Protein AF-A0A1J8R4Z7-F1 (afdb_monomer_lite)

Organism: NCBI:txid18008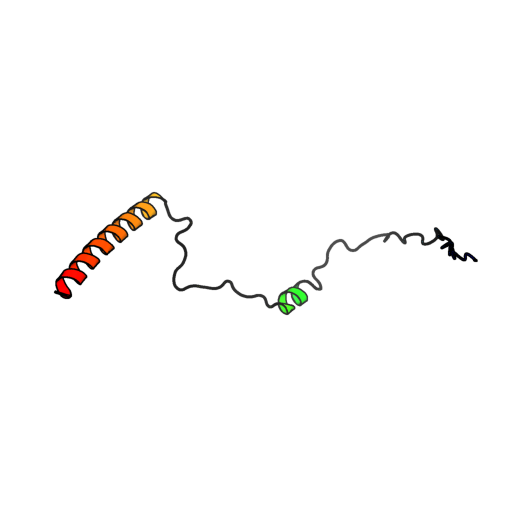8

InterPro domains:
  IPR002673 Large ribosomal subunit protein eL29 [PF01779] (23-62)
  IPR002673 Large ribosomal subunit protein eL29 [PTHR12884] (21-79)

Sequence (83 aa):
MKSRFGVSIIVVTPQDHVDAMAKSKNHTNHNQTRKAHRNGIRR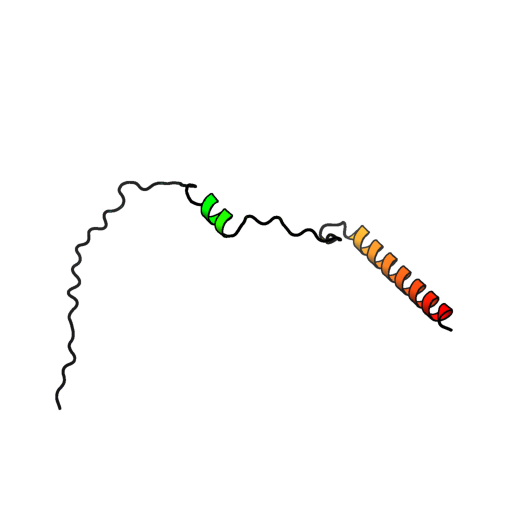PQTNRSRSSRGVDPKFRKNSLHALNGSRKARAEQKASTTS

Structure (mmCIF, N/CA/C/O backbone):
data_AF-A0A1J8R4Z7-F1
#
_entry.id   AF-A0A1J8R4Z7-F1
#
loop_
_atom_site.group_PDB
_atom_site.id
_atom_site.type_symbol
_atom_site.label_atom_id
_atom_site.label_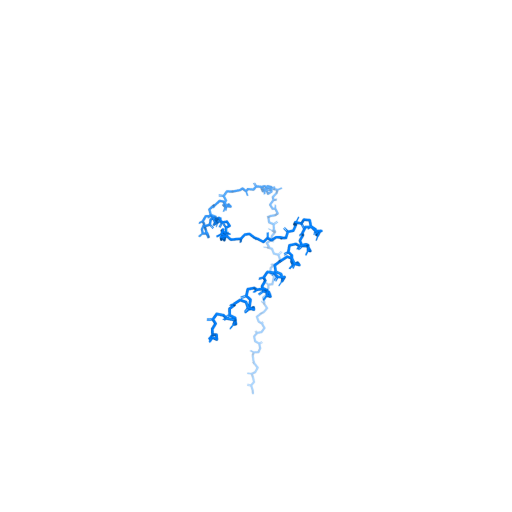alt_id
_atom_site.label_comp_id
_atom_site.label_asym_id
_atom_site.label_entity_id
_atom_site.label_seq_id
_atom_site.pdbx_PDB_ins_code
_atom_site.Cartn_x
_atom_site.Cartn_y
_atom_site.Cartn_z
_atom_site.occupancy
_atom_site.B_iso_or_equiv
_atom_site.auth_seq_id
_atom_site.auth_comp_id
_atom_site.auth_asym_id
_atom_site.auth_at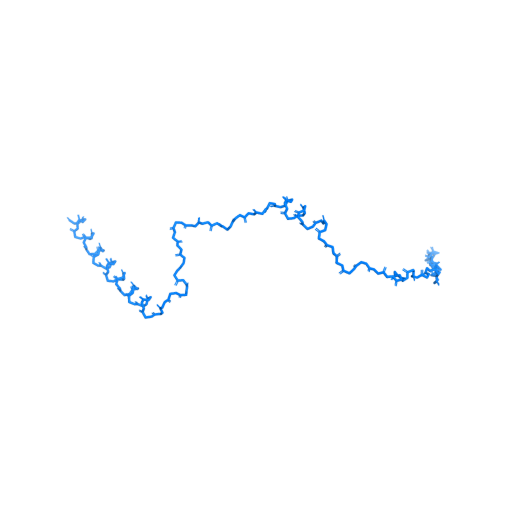om_id
_atom_site.pdbx_PDB_model_num
ATOM 1 N N . MET A 1 1 ? 23.914 -63.098 -28.448 1.00 45.22 1 MET A N 1
ATOM 2 C CA . MET A 1 1 ? 25.109 -63.002 -29.318 1.00 45.22 1 MET A CA 1
ATOM 3 C C . MET A 1 1 ? 25.275 -61.554 -29.769 1.00 45.22 1 MET A C 1
ATOM 5 O O . MET A 1 1 ? 24.336 -61.021 -30.337 1.00 45.22 1 MET A O 1
ATOM 9 N N . LYS A 1 2 ? 26.460 -60.970 -29.514 1.00 51.06 2 LYS A N 1
ATOM 10 C CA . LYS A 1 2 ? 27.052 -59.771 -30.156 1.00 51.06 2 LYS A CA 1
ATOM 11 C C . LYS A 1 2 ? 26.332 -58.435 -29.876 1.00 51.06 2 LYS A C 1
ATOM 13 O O . LYS A 1 2 ? 25.496 -57.996 -30.646 1.00 51.06 2 LYS A O 1
ATOM 18 N N . SER A 1 3 ? 26.534 -57.807 -28.714 1.00 53.16 3 SER A N 1
ATOM 19 C CA . SER A 1 3 ? 27.606 -56.819 -28.465 1.00 53.16 3 SER A CA 1
ATOM 20 C C . SER A 1 3 ? 27.809 -55.833 -29.619 1.00 53.16 3 SER A C 1
ATOM 22 O O . SER A 1 3 ? 28.463 -56.207 -30.587 1.00 53.16 3 SER A O 1
ATOM 24 N N . ARG A 1 4 ? 27.344 -54.584 -29.472 1.00 57.72 4 ARG A N 1
ATOM 25 C CA . ARG A 1 4 ? 28.014 -53.360 -29.960 1.00 57.72 4 ARG A CA 1
ATOM 26 C C . ARG A 1 4 ? 27.546 -52.172 -29.109 1.00 57.72 4 ARG A C 1
ATOM 28 O O . ARG A 1 4 ? 26.753 -51.352 -29.555 1.00 57.72 4 ARG A O 1
ATOM 35 N N . PHE A 1 5 ? 28.027 -52.099 -27.866 1.00 46.91 5 PHE A N 1
ATOM 36 C CA . PHE A 1 5 ? 28.101 -50.824 -27.151 1.00 46.91 5 PHE A CA 1
ATOM 37 C C . PHE A 1 5 ? 29.032 -49.919 -27.966 1.00 46.91 5 PHE A C 1
ATOM 39 O O . PHE A 1 5 ? 30.253 -50.033 -27.883 1.00 46.91 5 PHE A O 1
ATOM 46 N N . GLY A 1 6 ? 28.452 -49.099 -28.839 1.00 47.81 6 GLY A N 1
ATOM 47 C CA . GLY A 1 6 ? 29.161 -48.044 -29.547 1.00 47.81 6 GLY A CA 1
ATOM 48 C C . GLY A 1 6 ? 29.460 -46.927 -28.562 1.00 47.81 6 GLY A C 1
ATOM 49 O O . GLY A 1 6 ? 28.668 -46.004 -28.415 1.00 47.81 6 GLY A O 1
ATOM 50 N N . VAL A 1 7 ? 30.579 -47.051 -27.852 1.00 58.91 7 VAL A N 1
ATOM 51 C CA . VAL A 1 7 ? 31.193 -45.948 -27.116 1.00 58.91 7 VAL A CA 1
ATOM 52 C C . VAL A 1 7 ? 31.700 -44.965 -28.165 1.00 58.91 7 VAL A C 1
ATOM 54 O O . VAL A 1 7 ? 32.827 -45.065 -28.645 1.00 58.91 7 VAL A O 1
ATOM 57 N N . SER A 1 8 ? 30.835 -44.044 -28.581 1.00 44.44 8 SER A N 1
ATOM 58 C CA . SER A 1 8 ? 31.252 -42.844 -29.292 1.00 44.44 8 SER A CA 1
ATOM 59 C C . SER A 1 8 ? 32.038 -42.018 -28.282 1.00 44.44 8 SER A C 1
ATOM 61 O O . SER A 1 8 ? 31.466 -41.313 -27.453 1.00 44.44 8 SER A O 1
ATOM 63 N N . ILE A 1 9 ? 33.360 -42.175 -28.301 1.00 51.12 9 ILE A N 1
ATOM 64 C CA . ILE A 1 9 ? 34.292 -41.259 -27.656 1.00 51.12 9 ILE A CA 1
ATOM 65 C C . ILE A 1 9 ? 34.012 -39.894 -28.283 1.00 51.12 9 ILE A C 1
ATOM 67 O O . ILE A 1 9 ? 34.443 -39.607 -29.399 1.00 51.12 9 ILE A O 1
ATOM 71 N N . ILE A 1 10 ? 33.227 -39.069 -27.591 1.00 54.38 10 ILE A N 1
ATOM 72 C CA . ILE A 1 10 ? 33.233 -37.635 -27.831 1.00 54.38 10 ILE A CA 1
ATOM 73 C C . ILE A 1 10 ? 34.638 -37.214 -27.421 1.00 54.38 10 ILE A C 1
ATOM 75 O O . ILE A 1 10 ? 34.959 -37.148 -26.235 1.00 54.38 10 ILE A O 1
ATOM 79 N N . VAL A 1 11 ? 35.505 -37.028 -28.412 1.00 56.00 11 VAL A N 1
ATOM 80 C CA . VAL A 1 11 ? 36.773 -36.338 -28.227 1.00 56.00 11 VAL A CA 1
ATOM 81 C C . VAL A 1 11 ? 36.387 -34.938 -27.764 1.00 56.00 11 VAL A C 1
ATOM 83 O O . VAL A 1 11 ? 35.934 -34.117 -28.556 1.00 56.00 11 VAL A O 1
ATOM 86 N N . VAL A 1 12 ? 36.460 -34.697 -26.457 1.00 60.38 12 VAL A N 1
ATOM 87 C CA . VAL A 1 12 ? 36.378 -33.351 -25.901 1.00 60.38 12 VAL A CA 1
ATOM 88 C C . VAL A 1 12 ? 37.616 -32.635 -26.414 1.00 60.38 12 VAL A C 1
ATOM 90 O O . VAL A 1 12 ? 38.714 -32.874 -25.926 1.00 60.38 12 VAL A O 1
ATOM 93 N N . THR A 1 13 ? 37.456 -31.815 -27.445 1.00 63.16 13 THR A N 1
ATOM 94 C CA . THR A 1 13 ? 38.440 -30.809 -27.837 1.00 63.16 13 THR A CA 1
ATOM 95 C C . THR A 1 13 ? 38.415 -29.704 -26.777 1.00 63.16 13 THR A C 1
ATOM 97 O O . THR A 1 13 ? 37.396 -29.020 -26.665 1.00 63.16 13 THR A O 1
ATOM 100 N N . PRO A 1 14 ? 39.472 -29.486 -25.972 1.00 65.62 14 PRO A N 1
ATOM 101 C CA . PRO A 1 14 ? 39.537 -28.350 -25.064 1.00 65.62 14 PRO A CA 1
ATOM 102 C C . PRO A 1 14 ? 40.110 -27.137 -25.811 1.00 65.62 14 PRO A C 1
ATOM 104 O O . PRO A 1 14 ? 41.169 -26.631 -25.458 1.00 65.62 14 PRO A O 1
ATOM 107 N N . GLN A 1 15 ? 39.454 -26.689 -26.881 1.00 57.31 15 GLN A N 1
ATOM 108 C CA . GLN A 1 15 ? 39.854 -25.475 -27.596 1.00 57.31 15 GLN A CA 1
ATOM 109 C C . GLN A 1 15 ? 38.631 -24.705 -28.084 1.00 57.31 15 GLN A C 1
ATOM 111 O O . GLN A 1 15 ? 38.387 -24.605 -29.275 1.00 57.31 15 GLN A O 1
ATOM 116 N N . ASP A 1 16 ? 37.915 -24.110 -27.138 1.00 50.84 16 ASP A N 1
ATOM 117 C CA . ASP A 1 16 ? 37.355 -22.782 -27.345 1.00 50.84 16 ASP A CA 1
ATOM 118 C C . ASP A 1 16 ? 37.917 -21.937 -26.210 1.00 50.84 16 ASP A C 1
ATOM 120 O O . ASP A 1 16 ? 37.477 -22.010 -25.058 1.00 50.84 16 ASP A O 1
ATOM 124 N N . HIS A 1 17 ? 38.984 -21.199 -26.514 1.00 58.44 17 HIS A N 1
ATOM 125 C CA . HIS A 1 17 ? 39.405 -20.119 -25.646 1.00 58.44 17 HIS A CA 1
ATOM 126 C C . HIS A 1 17 ? 38.200 -19.201 -25.520 1.00 58.44 17 HIS A C 1
ATOM 128 O O . HIS A 1 17 ? 37.759 -18.595 -26.491 1.00 58.44 17 HIS A O 1
ATOM 134 N N . VAL A 1 18 ? 37.632 -19.177 -24.319 1.00 58.38 18 VAL A N 1
ATOM 135 C CA . VAL A 1 18 ? 36.669 -18.175 -23.907 1.00 58.38 18 VAL A CA 1
ATOM 136 C C . VAL A 1 18 ? 37.280 -16.827 -24.265 1.00 58.38 18 VAL A C 1
ATOM 138 O O . VAL A 1 18 ? 38.228 -16.385 -23.619 1.00 58.38 18 VAL A O 1
ATOM 141 N N . ASP A 1 19 ? 36.780 -16.193 -25.323 1.00 60.47 19 ASP A N 1
ATOM 142 C CA . ASP A 1 19 ? 36.990 -14.773 -25.549 1.00 60.47 19 ASP A CA 1
ATOM 143 C C . ASP A 1 19 ? 36.327 -14.078 -24.363 1.00 60.47 19 ASP A C 1
ATOM 145 O O . ASP A 1 19 ? 35.147 -13.716 -24.359 1.00 60.47 19 ASP A O 1
ATOM 149 N N . ALA A 1 20 ? 37.089 -14.007 -23.274 1.00 61.25 20 ALA A N 1
ATOM 150 C CA . ALA A 1 20 ? 36.775 -13.256 -22.095 1.00 61.25 20 ALA A CA 1
ATOM 151 C C . ALA A 1 20 ? 36.569 -11.840 -22.598 1.00 61.25 20 ALA A C 1
ATOM 153 O O . ALA A 1 20 ? 37.495 -11.185 -23.070 1.00 61.25 20 ALA A O 1
ATOM 154 N N . MET A 1 21 ? 35.310 -11.426 -22.573 1.00 64.75 21 MET A N 1
ATOM 155 C CA . MET A 1 21 ? 34.830 -10.111 -22.942 1.00 64.75 21 MET A CA 1
ATOM 156 C C . MET A 1 21 ? 35.756 -9.059 -22.319 1.00 64.75 21 MET A C 1
ATOM 158 O O . MET A 1 21 ? 35.608 -8.734 -21.143 1.00 64.75 21 MET A O 1
ATOM 162 N N . ALA A 1 22 ? 36.741 -8.574 -23.090 1.00 77.62 22 ALA A N 1
ATOM 163 C CA . ALA A 1 22 ? 37.879 -7.826 -22.545 1.00 77.62 22 ALA A CA 1
ATOM 164 C C . ALA A 1 22 ? 37.414 -6.607 -21.737 1.00 77.62 22 ALA A C 1
ATOM 166 O O . ALA A 1 22 ? 38.032 -6.229 -20.745 1.00 77.62 22 ALA A O 1
ATOM 167 N N . LYS A 1 23 ? 36.268 -6.039 -22.135 1.00 81.38 23 LYS A N 1
ATOM 168 C CA . LYS A 1 23 ? 35.401 -5.191 -21.316 1.00 81.38 23 LYS A CA 1
ATOM 169 C C . LYS A 1 23 ? 33.946 -5.478 -21.688 1.00 81.38 23 LYS A C 1
ATOM 171 O O . LYS A 1 23 ? 33.630 -5.619 -22.867 1.00 81.38 23 LYS A O 1
ATOM 176 N N . SER A 1 24 ? 33.055 -5.521 -20.704 1.00 86.88 24 SER A N 1
ATOM 177 C CA . SER A 1 24 ? 31.610 -5.668 -20.908 1.00 86.88 24 SER A CA 1
ATOM 178 C C . SER A 1 24 ? 30.876 -4.354 -20.621 1.00 86.88 24 SER A C 1
ATOM 180 O O . SER A 1 24 ? 31.425 -3.416 -20.037 1.00 86.88 24 SER A O 1
ATOM 182 N N . LYS A 1 25 ? 29.620 -4.239 -21.067 1.00 87.19 25 LYS A N 1
ATOM 183 C CA . LYS A 1 25 ? 28.788 -3.067 -20.767 1.00 87.19 25 LYS A CA 1
ATOM 184 C C . LYS A 1 25 ? 28.229 -3.172 -19.346 1.00 87.19 25 LYS A C 1
ATOM 186 O O . LYS A 1 25 ? 27.462 -4.081 -19.057 1.00 87.19 25 LYS A O 1
ATOM 191 N N . ASN A 1 26 ? 28.537 -2.190 -18.500 1.00 91.00 26 ASN A N 1
ATOM 192 C CA . ASN A 1 26 ? 28.180 -2.210 -17.075 1.00 91.00 26 ASN A CA 1
ATOM 193 C C . ASN A 1 26 ? 26.693 -1.917 -16.773 1.00 91.00 26 ASN A C 1
ATOM 195 O O . ASN A 1 26 ? 26.195 -2.304 -15.721 1.00 91.00 26 ASN A O 1
ATOM 199 N N . HIS A 1 27 ? 25.955 -1.239 -17.666 1.00 94.06 27 HIS A N 1
ATOM 200 C CA . HIS A 1 27 ? 24.540 -0.908 -17.437 1.00 94.06 27 HIS A CA 1
ATOM 201 C C . HIS A 1 27 ? 23.760 -0.646 -18.739 1.00 94.06 27 HIS A C 1
ATOM 203 O O . HIS A 1 27 ? 24.278 -0.038 -19.679 1.00 94.06 27 HIS A O 1
ATOM 209 N N . THR A 1 28 ? 22.491 -1.077 -18.804 1.00 94.19 28 THR A N 1
ATOM 210 C CA . THR A 1 28 ? 21.570 -0.753 -19.910 1.00 94.19 28 THR A CA 1
ATOM 211 C C . THR A 1 28 ? 20.095 -0.803 -19.493 1.00 94.19 28 THR A C 1
ATOM 213 O O . THR A 1 28 ? 19.642 -1.754 -18.856 1.00 94.19 28 THR A O 1
ATOM 216 N N . ASN A 1 29 ? 19.320 0.198 -19.925 1.00 94.25 29 ASN A N 1
ATOM 217 C CA . ASN A 1 29 ? 17.861 0.263 -19.763 1.00 94.25 29 ASN A CA 1
ATOM 218 C C . ASN A 1 29 ? 17.104 0.078 -21.106 1.00 94.25 29 ASN A C 1
ATOM 220 O O . ASN A 1 29 ? 15.897 0.266 -21.206 1.00 94.25 29 ASN A O 1
ATOM 224 N N . HIS A 1 30 ? 17.798 -0.323 -22.178 1.00 96.12 30 HIS A N 1
ATOM 225 C CA . HIS A 1 30 ? 17.264 -0.243 -23.547 1.00 96.12 30 HIS A CA 1
ATOM 226 C C . HIS A 1 30 ? 15.997 -1.090 -23.809 1.00 96.12 30 HIS A C 1
ATOM 228 O O . HIS A 1 30 ? 15.168 -0.737 -24.644 1.00 96.12 30 HIS A O 1
ATOM 234 N N . ASN A 1 31 ? 15.813 -2.207 -23.100 1.00 95.00 31 ASN A N 1
ATOM 235 C CA . ASN A 1 31 ? 14.664 -3.108 -23.284 1.00 95.00 31 ASN A CA 1
ATOM 236 C C . ASN A 1 31 ? 13.748 -3.188 -22.047 1.00 95.00 31 ASN A C 1
ATOM 238 O O . ASN A 1 31 ? 12.823 -3.998 -22.025 1.00 95.00 31 ASN A O 1
ATOM 242 N N . GLN A 1 32 ? 13.975 -2.405 -20.988 1.00 93.94 32 GLN A N 1
ATOM 243 C CA . GLN A 1 32 ? 13.130 -2.563 -19.794 1.00 93.94 32 GLN A CA 1
ATOM 244 C C . GLN A 1 32 ? 11.733 -1.995 -20.035 1.00 93.94 32 GLN A C 1
ATOM 246 O O . GLN A 1 32 ? 10.753 -2.698 -19.797 1.00 93.94 32 GLN A O 1
ATOM 251 N N . THR A 1 33 ? 11.635 -0.796 -20.620 1.00 93.88 33 THR A N 1
ATOM 252 C CA . THR A 1 33 ? 10.349 -0.166 -20.963 1.00 93.88 33 THR A CA 1
ATOM 253 C C . THR A 1 33 ? 9.529 -1.052 -21.895 1.00 93.88 33 THR A C 1
ATOM 255 O O . THR A 1 33 ? 8.376 -1.355 -21.616 1.00 93.88 33 THR A O 1
ATOM 258 N N . ARG A 1 34 ? 10.133 -1.585 -22.961 1.00 94.56 34 ARG A N 1
ATOM 259 C CA . ARG A 1 34 ? 9.419 -2.455 -23.906 1.00 94.56 34 ARG A CA 1
ATOM 260 C C . ARG A 1 34 ? 8.838 -3.694 -23.223 1.00 94.56 34 ARG A C 1
ATOM 262 O O . ARG A 1 34 ? 7.673 -4.009 -23.436 1.00 94.56 34 ARG A O 1
ATOM 269 N N . LYS A 1 35 ? 9.609 -4.363 -22.358 1.00 93.69 35 LYS A N 1
ATOM 270 C CA . LYS A 1 35 ? 9.126 -5.516 -21.577 1.00 93.69 35 LYS A CA 1
ATOM 271 C C . LYS A 1 35 ? 8.025 -5.133 -20.584 1.00 93.69 35 LYS A C 1
ATOM 273 O O . LYS A 1 35 ? 7.046 -5.864 -20.489 1.00 93.69 35 LYS A O 1
ATOM 278 N N . ALA A 1 36 ? 8.160 -4.005 -19.886 1.00 93.81 36 ALA A N 1
ATOM 279 C CA . ALA A 1 36 ? 7.151 -3.529 -18.938 1.00 93.81 36 ALA A CA 1
ATOM 280 C C . ALA A 1 36 ? 5.815 -3.224 -19.635 1.00 93.81 36 ALA A C 1
ATOM 282 O O . ALA A 1 36 ? 4.751 -3.560 -19.121 1.00 93.81 36 ALA A O 1
ATOM 283 N N . HIS A 1 37 ? 5.869 -2.662 -20.845 1.00 94.88 37 HIS A N 1
ATOM 284 C CA . HIS A 1 37 ? 4.682 -2.373 -21.643 1.00 94.88 37 HIS A CA 1
ATOM 285 C C . HIS A 1 37 ? 4.094 -3.613 -22.339 1.00 94.88 37 HIS A C 1
ATOM 287 O O . HIS A 1 37 ? 2.889 -3.624 -22.566 1.00 94.88 37 HIS A O 1
ATOM 293 N N . ARG A 1 38 ? 4.873 -4.684 -22.600 1.00 93.69 38 ARG A N 1
ATOM 294 C CA . ARG A 1 38 ? 4.325 -5.960 -23.122 1.00 93.69 38 ARG A CA 1
ATOM 295 C C . ARG A 1 38 ? 3.267 -6.571 -22.198 1.00 93.69 38 ARG A C 1
ATOM 297 O O . ARG A 1 38 ? 2.267 -7.074 -22.689 1.00 93.69 38 ARG A O 1
ATOM 304 N N . ASN A 1 39 ? 3.474 -6.495 -20.883 1.00 87.88 39 ASN A N 1
ATOM 305 C CA . ASN A 1 39 ? 2.510 -6.979 -19.884 1.00 87.88 39 ASN A CA 1
ATOM 306 C C . ASN A 1 39 ? 1.514 -5.888 -19.437 1.00 87.88 39 ASN A C 1
ATOM 308 O O . ASN A 1 39 ? 0.574 -6.178 -18.699 1.00 87.88 39 ASN A O 1
ATOM 312 N N . GLY A 1 40 ? 1.724 -4.642 -19.879 1.00 92.69 40 GLY A N 1
ATOM 313 C CA . GLY A 1 40 ? 0.988 -3.457 -19.452 1.00 92.69 40 GLY A CA 1
ATOM 314 C C . GLY A 1 40 ? 1.337 -3.011 -18.027 1.00 92.69 40 GLY A C 1
ATOM 315 O O . GLY A 1 40 ? 1.236 -3.773 -17.066 1.00 92.69 40 GLY A O 1
ATOM 316 N N . ILE A 1 41 ? 1.687 -1.734 -17.853 1.00 93.44 41 ILE A N 1
ATOM 317 C CA . ILE A 1 41 ? 1.870 -1.142 -16.519 1.00 93.44 41 ILE A CA 1
ATOM 318 C C . ILE A 1 41 ? 0.482 -0.828 -15.947 1.00 93.44 41 ILE A C 1
ATOM 320 O O . ILE A 1 41 ? -0.101 0.224 -16.216 1.00 93.44 41 ILE A O 1
ATOM 324 N N . ARG A 1 42 ? -0.083 -1.772 -15.188 1.00 92.94 42 ARG A N 1
ATOM 325 C CA . ARG A 1 42 ? -1.418 -1.622 -14.593 1.00 92.94 42 ARG A CA 1
ATOM 326 C C . ARG A 1 42 ? -1.352 -0.788 -13.317 1.00 92.94 42 ARG A C 1
ATOM 328 O O . ARG A 1 42 ? -0.485 -0.983 -12.469 1.00 92.94 42 ARG A O 1
ATOM 335 N N . ARG A 1 43 ? -2.311 0.126 -13.168 1.00 93.25 43 ARG A N 1
ATOM 336 C CA . ARG A 1 43 ? -2.508 0.889 -11.927 1.00 93.25 43 ARG A CA 1
ATOM 337 C C . ARG A 1 43 ? -2.989 -0.056 -10.814 1.00 93.25 43 ARG A C 1
ATOM 339 O O . ARG A 1 43 ? -3.694 -1.019 -11.123 1.00 93.25 43 ARG A O 1
ATOM 346 N N . PRO A 1 44 ? -2.657 0.207 -9.536 1.00 92.50 44 PRO A N 1
ATOM 347 C CA . PRO A 1 44 ? -3.200 -0.577 -8.433 1.00 92.50 44 PRO A CA 1
ATOM 348 C C . PRO A 1 44 ? -4.726 -0.463 -8.411 1.00 92.50 44 PRO A C 1
ATOM 350 O O . PRO A 1 44 ? -5.281 0.615 -8.637 1.00 92.50 44 PRO A O 1
ATOM 353 N N . GLN A 1 45 ? -5.402 -1.576 -8.136 1.00 92.06 45 GLN A N 1
ATOM 354 C CA . GLN A 1 45 ? -6.858 -1.607 -8.073 1.00 92.06 45 GLN A CA 1
ATOM 355 C C . GLN A 1 45 ? -7.359 -0.779 -6.884 1.00 92.06 45 GLN A C 1
ATOM 357 O O . GLN A 1 45 ? -6.952 -0.995 -5.739 1.00 92.06 45 GLN A O 1
ATOM 362 N N . THR A 1 46 ? -8.270 0.155 -7.152 1.00 92.25 46 THR A N 1
ATOM 363 C CA . THR A 1 46 ? -8.986 0.901 -6.119 1.00 92.25 46 THR A CA 1
ATOM 364 C C . THR A 1 46 ? -10.288 0.179 -5.784 1.00 92.25 46 THR A C 1
ATOM 366 O O . THR A 1 46 ? -11.058 -0.191 -6.664 1.00 92.25 46 THR A O 1
ATOM 369 N N . ASN A 1 47 ? -10.538 -0.032 -4.493 1.00 92.19 47 ASN A N 1
ATOM 370 C CA . ASN A 1 47 ? -11.809 -0.553 -3.992 1.00 92.19 47 ASN A CA 1
ATOM 371 C C . ASN A 1 47 ? -12.577 0.577 -3.293 1.00 92.19 47 ASN A C 1
ATOM 373 O O . ASN A 1 47 ? -11.961 1.517 -2.788 1.00 92.19 47 ASN A O 1
ATOM 377 N N . ARG A 1 48 ? -13.914 0.469 -3.219 1.00 93.81 48 ARG A N 1
ATOM 378 C CA . ARG A 1 48 ? -14.785 1.479 -2.577 1.00 93.81 48 ARG A CA 1
ATOM 379 C C . ARG A 1 48 ? -14.372 1.790 -1.134 1.00 93.81 48 ARG A C 1
ATOM 381 O O . ARG A 1 48 ? -14.484 2.929 -0.695 1.00 93.81 48 ARG A O 1
ATOM 388 N N . SER A 1 49 ? -13.887 0.789 -0.40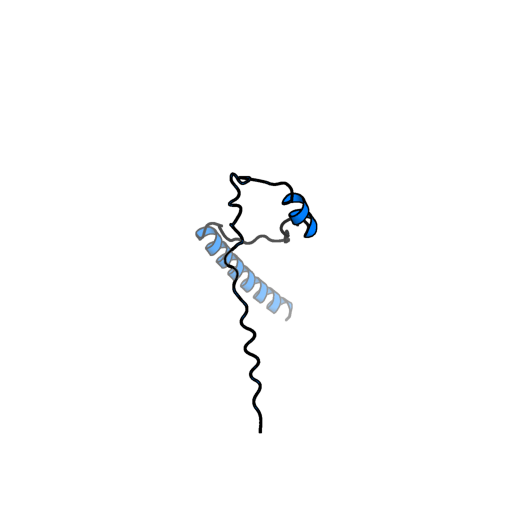4 1.00 91.50 49 SER A N 1
ATOM 389 C CA . SER A 1 49 ? -13.425 0.933 0.977 1.00 91.50 49 SER A CA 1
ATOM 390 C C . SER A 1 49 ? -11.974 0.481 1.100 1.00 91.50 49 SER A C 1
ATOM 392 O O . SER A 1 49 ? -11.598 -0.585 0.611 1.00 91.50 49 SER A O 1
ATOM 394 N N . ARG A 1 50 ? -11.152 1.303 1.760 1.00 91.56 50 ARG A N 1
ATOM 395 C CA . ARG A 1 50 ? -9.750 0.986 2.067 1.00 91.56 50 ARG A CA 1
ATOM 396 C C . ARG A 1 50 ? -9.661 0.140 3.336 1.00 91.56 50 ARG A C 1
ATOM 398 O O . ARG A 1 50 ? -10.557 0.169 4.177 1.00 91.56 50 ARG A O 1
ATOM 405 N N . SER A 1 51 ? -8.561 -0.591 3.494 1.00 91.94 51 SER A N 1
ATOM 406 C CA . SER A 1 51 ? -8.274 -1.288 4.747 1.00 91.94 51 SER A CA 1
ATOM 407 C C . SER A 1 51 ? -7.905 -0.289 5.852 1.00 91.94 51 SER A C 1
ATOM 409 O O . SER A 1 51 ? -7.278 0.735 5.598 1.00 91.94 51 SER A O 1
ATOM 411 N N . SER A 1 52 ? -8.263 -0.603 7.098 1.00 90.62 52 SER A N 1
ATOM 412 C CA . SER A 1 52 ? -7.897 0.172 8.296 1.00 90.62 52 SER A CA 1
ATOM 413 C C . SER A 1 52 ? -6.570 -0.290 8.920 1.00 90.62 52 SER A C 1
ATOM 415 O O . SER A 1 52 ? -6.332 -0.126 10.119 1.00 90.62 52 SER A O 1
ATOM 417 N N . ARG A 1 53 ? -5.693 -0.920 8.124 1.00 90.62 53 ARG A N 1
ATOM 418 C CA . ARG A 1 53 ? -4.351 -1.308 8.581 1.00 90.62 53 ARG A CA 1
ATOM 419 C C . ARG A 1 53 ? -3.477 -0.057 8.704 1.00 90.62 53 ARG A C 1
ATOM 421 O O . ARG A 1 53 ? -3.443 0.749 7.785 1.00 90.62 53 ARG A O 1
ATOM 428 N N . GLY A 1 54 ? -2.794 0.088 9.841 1.00 93.62 54 GLY A N 1
ATOM 429 C CA . GLY A 1 54 ? -1.972 1.263 10.163 1.00 93.62 54 GLY A CA 1
ATOM 430 C C . GLY A 1 54 ? -2.708 2.393 10.894 1.00 93.62 54 GLY A C 1
ATOM 431 O O . GLY A 1 54 ? -2.081 3.383 11.244 1.00 93.62 54 GLY A O 1
ATOM 432 N N . VAL A 1 55 ? -4.012 2.253 11.156 1.00 94.06 55 VAL A N 1
ATOM 433 C CA . VAL A 1 55 ? -4.761 3.191 12.011 1.00 94.06 55 VAL A CA 1
ATOM 434 C C . VAL A 1 55 ? -4.440 2.924 13.485 1.00 94.06 55 VAL A C 1
ATOM 436 O O . VAL A 1 55 ? -4.228 1.769 13.863 1.00 94.06 55 VAL A O 1
ATOM 439 N N . ASP A 1 56 ? -4.442 3.979 14.308 1.00 95.56 56 ASP A N 1
ATOM 440 C CA . ASP A 1 56 ? -4.205 3.910 15.753 1.00 95.56 56 ASP A CA 1
ATOM 441 C C . ASP A 1 56 ? -4.991 2.754 16.419 1.00 95.56 56 ASP A C 1
ATOM 443 O O . ASP A 1 56 ? -6.224 2.674 16.295 1.00 95.56 56 ASP A O 1
ATOM 447 N N . PRO A 1 57 ? -4.304 1.848 17.143 1.00 95.25 57 PRO A N 1
ATOM 448 C CA . PRO A 1 57 ? -4.946 0.744 17.838 1.00 95.25 57 PRO A CA 1
ATOM 449 C C . PRO A 1 57 ? -6.049 1.170 18.814 1.00 95.25 57 PRO A C 1
ATOM 451 O O . PRO A 1 57 ? -7.033 0.434 18.944 1.00 95.25 57 PRO A O 1
ATOM 454 N N . LYS A 1 58 ? -5.925 2.322 19.492 1.00 96.56 58 LYS A N 1
ATOM 455 C CA . LYS A 1 58 ? -6.931 2.785 20.466 1.00 96.56 58 LYS A CA 1
ATOM 456 C C . LYS A 1 58 ? -8.224 3.189 19.759 1.00 96.56 58 LYS A C 1
ATOM 458 O O . LYS A 1 58 ? -9.294 2.688 20.116 1.00 96.56 58 LYS A O 1
ATOM 463 N N . PHE A 1 59 ? -8.124 3.988 18.699 1.00 95.25 59 PHE A N 1
ATOM 464 C CA . PHE A 1 59 ? -9.261 4.322 17.842 1.00 95.25 59 PHE A CA 1
ATOM 465 C C . PHE A 1 59 ? -9.914 3.072 17.234 1.00 95.25 59 PHE A C 1
ATOM 467 O O . PHE A 1 59 ? -11.140 2.927 17.265 1.00 95.25 59 PHE A O 1
ATOM 474 N N . ARG A 1 60 ? -9.109 2.125 16.734 1.00 94.00 60 ARG A N 1
ATOM 475 C CA . ARG A 1 60 ? -9.630 0.905 16.101 1.00 94.00 60 ARG A CA 1
ATOM 476 C C . ARG A 1 60 ? -10.424 0.040 17.079 1.00 94.00 60 ARG A C 1
ATOM 478 O O . ARG A 1 60 ? -11.484 -0.460 16.712 1.00 94.00 60 ARG A O 1
ATOM 485 N N . LYS A 1 61 ? -9.945 -0.119 18.318 1.00 95.19 61 LYS A N 1
ATOM 486 C CA . LYS A 1 61 ? -10.667 -0.853 19.373 1.00 95.19 61 LYS A CA 1
ATOM 487 C C . LYS A 1 61 ? -12.007 -0.188 19.685 1.00 95.19 61 LYS A C 1
ATOM 489 O O . LYS A 1 61 ? -13.033 -0.860 19.654 1.00 95.19 61 LYS A O 1
ATOM 494 N N . ASN A 1 62 ? -12.020 1.130 19.890 1.00 95.81 62 ASN A N 1
ATOM 495 C CA . ASN A 1 62 ? -13.255 1.869 20.157 1.00 95.81 62 ASN A CA 1
ATOM 496 C C . ASN A 1 62 ? -14.283 1.731 19.017 1.00 95.81 62 ASN A C 1
ATOM 498 O O . ASN A 1 62 ? -15.447 1.424 19.262 1.00 95.81 62 ASN A O 1
ATOM 502 N N . SER A 1 63 ? -13.844 1.882 17.763 1.00 93.88 63 SER A N 1
ATOM 503 C CA . SER A 1 63 ? -14.712 1.720 16.590 1.00 93.88 63 SER A CA 1
ATOM 504 C C . SER A 1 63 ? -15.348 0.323 16.526 1.00 93.88 63 SER A C 1
ATOM 506 O O . SER A 1 63 ? -16.538 0.203 16.234 1.00 93.88 63 SER A O 1
ATOM 508 N N . LEU A 1 64 ? -14.597 -0.732 16.869 1.00 94.19 64 LEU A N 1
ATOM 509 C CA . LEU A 1 64 ? -15.131 -2.096 16.941 1.00 94.19 64 LEU A CA 1
ATOM 510 C C . LEU A 1 64 ? -16.216 -2.237 18.017 1.00 94.19 64 LEU A C 1
ATOM 512 O O . LEU A 1 64 ? -17.268 -2.813 17.738 1.00 94.19 64 LEU A O 1
ATOM 516 N N . HIS A 1 65 ? -15.999 -1.687 19.215 1.00 95.00 65 HIS A N 1
ATOM 517 C CA . HIS A 1 65 ? -17.000 -1.718 20.286 1.00 95.00 65 HIS A CA 1
ATOM 518 C C . HIS A 1 65 ? -18.281 -0.965 19.895 1.00 95.00 65 HIS A C 1
ATOM 520 O O . HIS A 1 65 ? -19.378 -1.505 20.056 1.00 95.00 65 HIS A O 1
ATOM 526 N N . ALA A 1 66 ? -18.154 0.221 19.293 1.00 95.00 66 ALA A N 1
ATOM 527 C CA . ALA A 1 66 ? -19.292 1.009 18.819 1.00 95.00 66 ALA A CA 1
ATOM 528 C C . ALA A 1 66 ? -20.104 0.278 17.732 1.00 95.00 66 ALA A C 1
ATOM 530 O O . ALA A 1 66 ? -21.339 0.241 17.781 1.00 95.00 66 ALA A O 1
ATOM 531 N N . LEU A 1 67 ? -19.422 -0.358 16.769 1.00 93.94 67 LEU A N 1
ATOM 532 C CA . LEU A 1 67 ? -20.072 -1.157 15.726 1.00 93.94 67 LEU A CA 1
ATOM 533 C C . LEU A 1 67 ? -20.804 -2.369 16.311 1.00 93.94 67 LEU A C 1
ATOM 535 O O . LEU A 1 67 ? -21.916 -2.669 15.882 1.00 93.94 67 LEU A O 1
ATOM 539 N N . ASN A 1 68 ? -20.210 -3.052 17.291 1.00 94.31 68 ASN A N 1
ATOM 540 C CA . ASN A 1 68 ? -20.832 -4.208 17.936 1.00 94.31 68 ASN A CA 1
ATOM 541 C C . ASN A 1 68 ? -22.114 -3.817 18.686 1.00 94.31 68 ASN A C 1
ATOM 543 O O . ASN A 1 68 ? -23.144 -4.460 18.484 1.00 94.31 68 ASN A O 1
ATOM 547 N N . GLY A 1 69 ? -22.085 -2.731 19.466 1.00 94.38 69 GLY A N 1
ATOM 548 C CA . GLY A 1 69 ? -23.280 -2.209 20.142 1.00 94.38 69 GLY A CA 1
ATOM 549 C C . GLY A 1 69 ? -24.379 -1.802 19.154 1.00 94.38 69 GLY A C 1
ATOM 550 O O . GLY A 1 69 ? -25.531 -2.206 19.294 1.00 94.38 69 GLY A O 1
ATOM 551 N N . SER A 1 70 ? -24.003 -1.100 18.080 1.00 94.50 70 SER A N 1
ATOM 552 C CA . SER A 1 70 ? -24.939 -0.673 17.029 1.00 94.50 70 SER A CA 1
ATOM 553 C C . SER A 1 70 ? -25.594 -1.844 16.287 1.00 94.50 70 SER A C 1
ATOM 555 O O . SER A 1 70 ? -26.745 -1.739 15.866 1.00 94.50 70 SER A O 1
ATOM 557 N N . ARG A 1 71 ? -24.873 -2.957 16.082 1.00 93.44 71 ARG A N 1
ATOM 558 C CA . ARG A 1 71 ? -25.437 -4.162 15.450 1.00 93.44 71 ARG A CA 1
ATOM 559 C C . ARG A 1 71 ? -26.468 -4.838 16.349 1.00 93.44 71 ARG A C 1
ATOM 561 O O . ARG A 1 71 ? -27.501 -5.248 15.830 1.00 93.44 71 ARG A O 1
ATOM 568 N N . LYS A 1 72 ? -26.211 -4.912 17.659 1.00 91.31 72 LYS A N 1
ATOM 569 C CA . LYS A 1 72 ? -27.139 -5.503 18.634 1.00 91.31 72 LYS A CA 1
ATOM 570 C C . LYS A 1 72 ? -28.463 -4.734 18.679 1.00 91.31 72 LYS A C 1
ATOM 572 O O . LYS A 1 72 ? -29.505 -5.322 18.421 1.00 91.31 72 LYS A O 1
ATOM 577 N N . ALA A 1 73 ? -28.403 -3.414 18.861 1.00 90.88 73 ALA A N 1
ATOM 578 C CA . ALA A 1 73 ? -29.600 -2.569 18.901 1.00 90.88 73 ALA A CA 1
ATOM 579 C C . ALA A 1 73 ? -30.425 -2.649 17.602 1.00 90.88 73 ALA A C 1
ATOM 581 O O . ALA A 1 73 ? -31.649 -2.742 17.629 1.00 90.88 73 ALA A O 1
ATOM 582 N N . ARG A 1 74 ? -29.760 -2.678 16.438 1.00 91.25 74 ARG A N 1
ATOM 583 C CA . ARG A 1 74 ? -30.450 -2.861 15.150 1.00 91.25 74 ARG A CA 1
ATOM 584 C C . ARG A 1 74 ? -31.092 -4.239 15.000 1.00 91.25 74 ARG A C 1
ATOM 586 O O . ARG A 1 74 ? -32.098 -4.345 14.309 1.00 91.25 74 ARG A O 1
ATOM 593 N N . ALA A 1 75 ? -30.502 -5.289 15.567 1.00 91.31 75 ALA A N 1
ATOM 594 C CA . ALA A 1 75 ? -31.089 -6.625 15.524 1.00 91.31 75 ALA A CA 1
ATOM 595 C C . ALA A 1 75 ? -32.377 -6.686 16.359 1.00 91.31 75 ALA A C 1
ATOM 597 O O . ALA A 1 75 ? -33.380 -7.204 15.879 1.00 91.31 75 ALA A O 1
ATOM 598 N N . GLU A 1 76 ? -32.372 -6.081 17.547 1.00 90.75 76 GLU A N 1
ATOM 599 C CA . GLU A 1 76 ? -33.542 -5.982 18.431 1.00 90.75 76 GLU A CA 1
ATOM 600 C C . GLU A 1 76 ? -34.679 -5.180 17.779 1.00 90.75 76 GLU A C 1
ATOM 602 O O . GLU A 1 76 ? -35.811 -5.651 17.733 1.00 90.75 76 GLU A O 1
ATOM 607 N N . GLN A 1 77 ? -34.369 -4.030 17.167 1.00 90.88 77 GLN A N 1
ATOM 608 C CA . GLN A 1 77 ? -35.350 -3.235 16.411 1.00 90.88 77 GLN A CA 1
ATOM 609 C C . GLN A 1 77 ? -35.954 -4.005 15.231 1.00 90.88 77 GLN A C 1
ATOM 611 O O . GLN A 1 77 ? -37.144 -3.897 14.941 1.00 90.88 77 GLN A O 1
ATOM 616 N N . LYS A 1 78 ? -35.142 -4.793 14.518 1.00 89.75 78 LYS A N 1
ATOM 617 C CA . LYS A 1 78 ? -35.643 -5.630 13.421 1.00 89.75 78 LYS A CA 1
ATOM 618 C C . LYS A 1 78 ? -36.557 -6.740 13.930 1.00 89.75 78 LYS A C 1
ATOM 620 O O . LYS A 1 78 ? -37.573 -7.003 13.293 1.00 89.75 78 LYS A O 1
ATOM 625 N N . ALA A 1 79 ? -36.221 -7.356 15.063 1.00 87.62 79 ALA A N 1
ATOM 626 C CA . ALA A 1 79 ? -37.052 -8.380 15.685 1.00 87.62 79 ALA A CA 1
ATOM 627 C C . ALA A 1 79 ? -38.409 -7.809 16.127 1.00 87.62 79 ALA A C 1
ATOM 629 O O . ALA A 1 7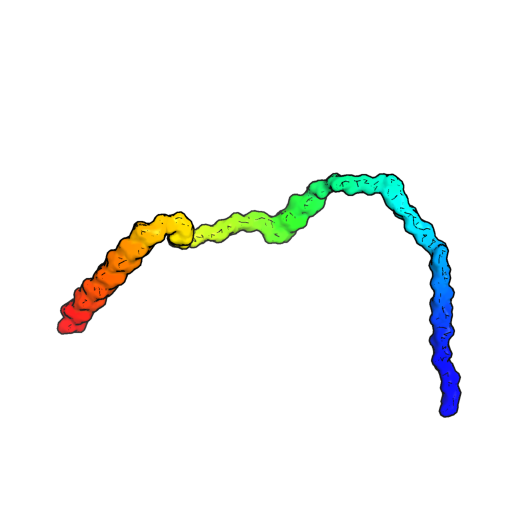9 ? -39.430 -8.404 15.810 1.00 87.62 79 ALA A O 1
ATOM 630 N N . SER A 1 80 ? -38.429 -6.624 16.749 1.00 83.12 80 SER A N 1
ATOM 631 C CA . SER A 1 80 ? -39.672 -5.972 17.188 1.00 83.12 80 SER A CA 1
ATOM 632 C C . SER A 1 80 ? -40.542 -5.443 16.047 1.00 83.12 80 SER A C 1
ATOM 634 O O . SER A 1 80 ? -41.731 -5.246 16.233 1.00 83.12 80 SER A O 1
ATOM 636 N N . THR A 1 81 ? -39.956 -5.149 14.883 1.00 84.31 81 THR A N 1
ATOM 637 C CA . THR A 1 81 ? -40.710 -4.676 13.705 1.00 84.31 81 THR A CA 1
ATOM 638 C C . THR A 1 81 ? -41.320 -5.837 12.912 1.00 84.31 81 THR A C 1
ATOM 640 O O . THR A 1 81 ? -42.223 -5.629 12.112 1.00 84.31 81 THR A O 1
ATOM 643 N N . THR A 1 82 ? -40.792 -7.053 13.082 1.00 69.75 82 THR A N 1
ATOM 644 C CA . THR A 1 82 ? -41.233 -8.244 12.333 1.00 69.75 82 THR A CA 1
ATOM 645 C C . THR A 1 82 ? -42.347 -9.016 13.062 1.00 69.75 82 THR A C 1
ATOM 647 O O . THR A 1 82 ? -42.988 -9.862 12.447 1.00 69.75 82 THR A O 1
ATOM 650 N N . SER A 1 83 ? -42.583 -8.728 14.347 1.00 52.19 83 SER A N 1
ATOM 651 C CA . SER A 1 83 ? -43.719 -9.207 15.153 1.00 52.19 83 SER A CA 1
ATOM 652 C C . SER A 1 83 ? -44.909 -8.261 15.068 1.00 52.19 83 SER A C 1
ATOM 654 O O . SER A 1 83 ? -46.042 -8.762 14.930 1.00 52.19 83 SER A O 1
#

Foldseek 3Di:
DDDDPPPPPPPPDPDDPPPPPPDDDPDDPPCVVVVCPVVNPDDDDDDPDDDCPPPDPVVVVVVVVVVVVVVVVVVVVVVVVVD

Secondary structure (DSSP, 8-state):
---------------------SS------TTHHHHHHHS--PPPPP-SS---TTS-HHHHHHHHHHHHHHHHHHHHHHHHHH-

Radius of gyration: 35.68 Å; chains: 1; bounding box: 84×67×51 Å

pLDDT: mean 82.17, std 16.82, range [44.44, 96.56]